Protein AF-A0A839NZG0-F1 (afdb_monomer)

Nearest PDB structures (foldseek):
  2yfd-assembly1_D  TM=4.362E-01  e=5.986E+00  Deinococcus radiodurans R1 = ATCC 13939 = DSM 20539
  6c48-assembly1_A  TM=3.767E-01  e=4.017E+00  Homo sapiens

Mean predicted aligned error: 13.05 Å

Secondary structure (DSSP, 8-state):
-HHHHHHHHHHHHHHHHHHHHHHHHHHHHHTTPPP-HHHHHHHHHHHHHHHHTTPPPPHHHHHHHHHHHHHHHHHHHHHHHHS--S--S-THHHHHHHHTTSS--

Foldseek 3Di:
DVVVVVVVVVLVVLLVLLLVLLVVQVVCVVVVHDGDPVSVVSNVVSVVVCVVVVHDHDVSSVVSVVVVVVVVVVVVVVVVVVVPDDDDDDPVVVVVVVPVPPDDD

pLDDT: mean 77.91, std 16.22, range [42.59, 96.19]

Radius of gyration: 19.81 Å; Cα contacts (8 Å, |Δi|>4): 48; chains: 1; bounding box: 31×45×56 Å

Structure (mmCIF, N/CA/C/O backbone):
data_AF-A0A839NZG0-F1
#
_entry.id   AF-A0A839NZG0-F1
#
loop_
_atom_site.group_PDB
_atom_site.id
_atom_site.type_symbol
_atom_site.label_atom_id
_atom_site.label_alt_id
_atom_site.label_comp_id
_atom_site.label_asym_id
_atom_site.label_entity_id
_atom_site.label_seq_id
_atom_site.pdbx_PDB_ins_code
_atom_site.Cartn_x
_atom_site.Cartn_y
_atom_site.Cartn_z
_atom_site.occupancy
_atom_site.B_iso_or_equiv
_atom_site.auth_seq_id
_atom_site.auth_comp_id
_atom_site.auth_asym_id
_atom_site.auth_atom_id
_atom_site.pdbx_PDB_model_num
ATOM 1 N N . MET A 1 1 ? 16.351 -2.565 -28.175 1.00 54.31 1 MET A N 1
ATOM 2 C CA . MET A 1 1 ? 16.678 -1.910 -26.888 1.00 54.31 1 MET A CA 1
ATOM 3 C C . MET A 1 1 ? 15.501 -1.104 -26.312 1.00 54.31 1 MET A C 1
ATOM 5 O O . MET A 1 1 ? 15.502 -0.902 -25.111 1.00 54.31 1 MET A O 1
ATOM 9 N N . GLU A 1 2 ? 14.463 -0.737 -27.083 1.00 60.66 2 GLU A N 1
ATOM 10 C CA . GLU A 1 2 ? 13.269 0.003 -26.592 1.00 60.66 2 GLU A CA 1
ATOM 11 C C . GLU A 1 2 ? 12.439 -0.684 -25.492 1.00 60.66 2 GLU A C 1
ATOM 13 O O . GLU A 1 2 ? 11.868 -0.005 -24.643 1.00 60.66 2 GLU A O 1
ATOM 18 N N . GLY A 1 3 ? 12.374 -2.020 -25.469 1.00 69.06 3 GLY A N 1
ATOM 19 C CA . GLY A 1 3 ? 11.524 -2.741 -24.510 1.00 69.06 3 GLY A CA 1
ATOM 20 C C . GLY A 1 3 ? 11.948 -2.583 -23.045 1.00 69.06 3 GLY A C 1
ATOM 21 O O . GLY A 1 3 ? 11.091 -2.505 -22.170 1.00 69.06 3 GLY A O 1
ATOM 22 N N . ALA A 1 4 ? 13.255 -2.486 -22.779 1.00 72.25 4 ALA A N 1
ATOM 23 C CA . ALA A 1 4 ? 13.776 -2.337 -21.420 1.00 72.25 4 ALA A CA 1
ATOM 24 C C . ALA A 1 4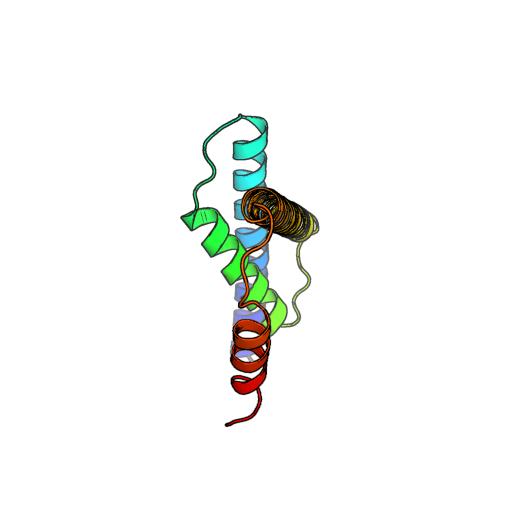 ? 13.491 -0.936 -20.852 1.00 72.25 4 ALA A C 1
ATOM 26 O O . ALA A 1 4 ? 13.083 -0.810 -19.700 1.00 72.25 4 ALA A O 1
ATOM 27 N N . SER A 1 5 ? 13.630 0.107 -21.675 1.00 77.06 5 SER A N 1
ATOM 28 C CA . SER A 1 5 ? 13.345 1.497 -21.297 1.00 77.06 5 SER A CA 1
ATOM 29 C C . SER A 1 5 ? 11.867 1.691 -20.952 1.00 77.06 5 SER A C 1
ATOM 31 O O . SER A 1 5 ? 11.542 2.203 -19.886 1.00 77.06 5 SER A O 1
ATOM 33 N N . ALA A 1 6 ? 10.971 1.183 -21.805 1.00 83.50 6 ALA A N 1
ATOM 34 C CA . ALA A 1 6 ? 9.529 1.254 -21.577 1.00 83.50 6 ALA A CA 1
ATOM 35 C C . ALA A 1 6 ? 9.085 0.459 -20.334 1.00 83.50 6 ALA A C 1
ATOM 37 O O . ALA A 1 6 ? 8.085 0.789 -19.699 1.00 83.50 6 ALA A O 1
ATOM 38 N N . GLN A 1 7 ? 9.805 -0.608 -19.975 1.00 86.12 7 GLN A N 1
ATOM 39 C CA . GLN A 1 7 ? 9.540 -1.369 -18.756 1.00 86.12 7 GLN A CA 1
ATOM 40 C C . GLN A 1 7 ? 9.968 -0.601 -17.498 1.00 86.12 7 GLN A C 1
ATOM 42 O O . GLN A 1 7 ? 9.204 -0.549 -16.536 1.00 86.12 7 GLN A O 1
ATOM 47 N N . LEU A 1 8 ? 11.144 0.032 -17.516 1.00 86.50 8 LEU A N 1
ATOM 48 C CA . LEU A 1 8 ? 11.616 0.897 -16.430 1.00 86.50 8 LEU A CA 1
ATOM 49 C C . LEU A 1 8 ? 10.662 2.073 -16.175 1.00 86.50 8 LEU A C 1
ATOM 51 O O . LEU A 1 8 ? 10.347 2.360 -15.022 1.00 86.50 8 LEU A O 1
ATOM 55 N N . GLU A 1 9 ? 10.139 2.700 -17.230 1.00 90.75 9 GLU A N 1
ATOM 56 C CA . GLU A 1 9 ? 9.137 3.769 -17.110 1.00 90.75 9 GLU A CA 1
ATOM 57 C C . GLU A 1 9 ? 7.843 3.281 -16.451 1.00 90.75 9 GLU A C 1
ATOM 59 O O . GLU A 1 9 ? 7.319 3.935 -15.550 1.00 90.75 9 GLU A O 1
ATOM 64 N N . LYS A 1 10 ? 7.351 2.096 -16.837 1.00 90.31 10 LYS A N 1
ATOM 65 C CA . LYS A 1 10 ? 6.158 1.488 -16.224 1.00 90.31 10 LYS A CA 1
ATOM 66 C C . LYS A 1 10 ? 6.360 1.176 -14.743 1.00 90.31 10 LYS A C 1
ATOM 68 O O . LYS A 1 10 ? 5.448 1.402 -13.955 1.00 90.31 10 LYS A O 1
ATOM 73 N N . ILE A 1 11 ? 7.537 0.677 -14.361 1.00 92.31 11 ILE A N 1
ATOM 74 C CA . ILE A 1 11 ? 7.884 0.415 -12.956 1.00 92.31 11 ILE A CA 1
ATOM 75 C C . ILE A 1 11 ? 7.956 1.732 -12.170 1.00 92.31 11 ILE A C 1
ATOM 77 O O . ILE A 1 11 ? 7.434 1.816 -11.058 1.00 92.31 11 ILE A O 1
ATOM 81 N N . GLY A 1 12 ? 8.544 2.779 -12.757 1.00 91.62 12 GLY A N 1
ATOM 82 C CA . GLY A 1 12 ? 8.573 4.117 -12.164 1.00 91.62 12 GLY A CA 1
ATOM 83 C C . GLY A 1 12 ? 7.171 4.686 -11.932 1.00 91.62 12 GLY A C 1
ATOM 84 O O . GLY A 1 12 ? 6.877 5.191 -10.848 1.00 91.62 12 GLY A O 1
ATOM 85 N N . GLU A 1 13 ? 6.274 4.538 -12.907 1.00 93.81 13 GLU A N 1
ATOM 86 C CA . GLU A 1 13 ? 4.882 4.974 -12.771 1.00 93.81 13 GLU A CA 1
ATOM 87 C C . GLU A 1 13 ? 4.119 4.135 -11.738 1.00 93.81 13 GLU A C 1
ATOM 89 O O . GLU A 1 13 ? 3.363 4.678 -10.937 1.00 93.81 13 GLU A O 1
ATOM 94 N N . LEU A 1 14 ? 4.362 2.823 -11.674 1.00 94.69 14 LEU A N 1
ATOM 95 C CA . LEU A 1 14 ? 3.774 1.961 -10.651 1.00 94.69 14 LEU A CA 1
ATOM 96 C C . LEU A 1 14 ? 4.201 2.386 -9.238 1.00 94.69 14 LEU A C 1
ATOM 98 O O . LEU A 1 14 ? 3.362 2.452 -8.341 1.00 94.69 14 LEU A O 1
ATOM 102 N N . SER A 1 15 ? 5.477 2.734 -9.051 1.00 93.44 15 SER A N 1
ATOM 103 C CA . SER A 1 15 ? 6.001 3.267 -7.785 1.00 93.44 15 SER A CA 1
ATOM 104 C C . SER A 1 15 ? 5.312 4.581 -7.395 1.00 93.44 15 SER A C 1
ATOM 106 O O . SER A 1 15 ? 4.879 4.765 -6.250 1.00 93.44 15 SER A O 1
ATOM 108 N N . ARG A 1 16 ? 5.099 5.472 -8.370 1.00 93.94 16 ARG A N 1
ATOM 109 C CA . ARG A 1 16 ? 4.352 6.718 -8.175 1.00 93.94 16 ARG A CA 1
ATOM 110 C C . ARG A 1 16 ? 2.887 6.469 -7.803 1.00 93.94 16 ARG A C 1
ATOM 112 O O . ARG A 1 16 ? 2.387 7.091 -6.865 1.00 93.94 16 ARG A O 1
ATOM 119 N N . LEU A 1 17 ? 2.204 5.558 -8.495 1.00 95.62 17 LEU A N 1
ATOM 120 C CA . LEU A 1 17 ? 0.809 5.201 -8.220 1.00 95.62 17 LEU A CA 1
ATOM 121 C C . LEU A 1 17 ? 0.649 4.544 -6.846 1.00 95.62 17 LEU A C 1
ATOM 123 O O . LEU A 1 17 ? -0.278 4.888 -6.112 1.00 95.62 17 LEU A O 1
ATOM 127 N N . ALA A 1 18 ? 1.566 3.652 -6.466 1.00 94.38 18 ALA A N 1
ATOM 128 C CA . ALA A 1 18 ? 1.591 3.044 -5.138 1.00 94.38 18 ALA A CA 1
ATOM 129 C C . ALA A 1 18 ? 1.760 4.109 -4.044 1.00 94.38 18 ALA A C 1
ATOM 131 O O . ALA A 1 18 ? 1.023 4.112 -3.058 1.00 94.38 18 ALA A O 1
ATOM 132 N N . THR A 1 19 ? 2.667 5.067 -4.249 1.00 95.31 19 THR A N 1
ATOM 133 C CA . THR A 1 19 ? 2.871 6.190 -3.322 1.00 95.31 19 THR A CA 1
ATOM 134 C C . THR A 1 19 ? 1.602 7.030 -3.179 1.00 95.31 19 THR A C 1
ATOM 136 O O . THR A 1 19 ? 1.153 7.282 -2.062 1.00 95.31 19 THR A O 1
ATOM 139 N N . LEU A 1 20 ? 0.956 7.386 -4.293 1.00 96.19 20 LEU A N 1
ATOM 140 C CA . LEU A 1 20 ? -0.299 8.140 -4.282 1.00 96.19 20 LEU A CA 1
ATOM 141 C C . LEU A 1 20 ? -1.421 7.384 -3.552 1.00 96.19 20 LEU A C 1
ATOM 143 O O . LEU A 1 20 ? -2.197 7.985 -2.809 1.00 96.19 20 LEU A O 1
ATOM 147 N N . ALA A 1 21 ? -1.513 6.066 -3.745 1.00 93.25 21 ALA A N 1
ATOM 148 C CA . ALA A 1 21 ? -2.482 5.232 -3.044 1.00 93.25 21 ALA A CA 1
ATOM 149 C C . ALA A 1 21 ? -2.215 5.205 -1.530 1.00 93.25 21 ALA A C 1
ATOM 151 O O . ALA A 1 21 ? -3.153 5.364 -0.745 1.00 93.25 21 ALA A O 1
ATOM 152 N N . ALA A 1 22 ? -0.950 5.079 -1.120 1.00 93.25 22 ALA A N 1
ATOM 153 C CA . ALA A 1 22 ? -0.546 5.141 0.283 1.00 93.25 22 ALA A CA 1
ATOM 154 C C . ALA A 1 22 ? -0.896 6.498 0.923 1.00 93.25 22 ALA A C 1
ATOM 156 O O . ALA A 1 22 ? -1.473 6.524 2.011 1.00 93.25 22 ALA A O 1
ATOM 157 N N . GLU A 1 23 ? -0.656 7.617 0.231 1.00 93.75 23 GLU A N 1
ATOM 158 C CA . GLU A 1 23 ? -1.066 8.950 0.697 1.00 93.75 23 GLU A CA 1
ATOM 159 C C . GLU A 1 23 ? -2.574 9.047 0.935 1.00 93.75 23 GLU A C 1
ATOM 161 O O . GLU A 1 23 ? -3.000 9.511 1.990 1.00 93.75 23 GLU A O 1
ATOM 166 N N . ARG A 1 24 ? -3.397 8.595 -0.021 1.00 91.50 24 ARG A N 1
ATOM 167 C CA . ARG A 1 24 ? -4.863 8.642 0.117 1.00 91.50 24 ARG A CA 1
ATOM 168 C C . ARG A 1 24 ? -5.351 7.768 1.272 1.00 91.50 24 ARG A C 1
ATOM 170 O O . ARG A 1 24 ? -6.297 8.134 1.967 1.00 91.50 24 ARG A O 1
ATOM 177 N N . ILE A 1 25 ? -4.705 6.624 1.497 1.00 90.25 25 ILE A N 1
ATOM 178 C CA . ILE A 1 25 ? -5.006 5.737 2.626 1.00 90.25 25 ILE A CA 1
ATOM 179 C C . ILE A 1 25 ? -4.651 6.402 3.963 1.00 90.25 25 ILE A C 1
ATOM 181 O O . ILE A 1 25 ? -5.417 6.284 4.920 1.00 90.25 25 ILE A O 1
ATOM 185 N N . LEU A 1 26 ? -3.520 7.104 4.049 1.00 89.12 26 LEU A N 1
ATOM 186 C CA . LEU A 1 26 ? -3.143 7.853 5.251 1.00 89.12 26 LEU A CA 1
ATOM 187 C C . LEU A 1 26 ? -4.072 9.040 5.492 1.00 89.12 26 LEU A C 1
ATOM 189 O O . LEU A 1 26 ? -4.536 9.236 6.610 1.00 89.12 26 LEU A O 1
ATOM 193 N N . GLU A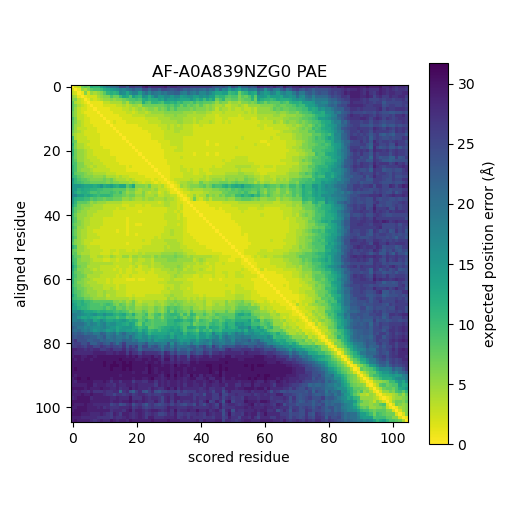 1 27 ? -4.409 9.788 4.446 1.00 90.31 27 GLU A N 1
ATOM 194 C CA . GLU A 1 27 ? -5.356 10.898 4.520 1.00 90.31 27 GLU A CA 1
ATOM 195 C C . GLU A 1 27 ? -6.731 10.434 5.023 1.00 90.31 27 GLU A C 1
ATOM 197 O O . GLU A 1 27 ? -7.343 11.090 5.869 1.00 90.31 27 GLU A O 1
ATOM 202 N N . ALA A 1 28 ? -7.211 9.279 4.547 1.00 87.38 28 ALA A N 1
ATOM 203 C CA . ALA A 1 28 ? -8.449 8.681 5.033 1.00 87.38 28 ALA A CA 1
ATOM 204 C C . ALA A 1 28 ? -8.369 8.340 6.528 1.00 87.38 28 ALA A C 1
ATOM 206 O O . ALA A 1 28 ? -9.294 8.672 7.260 1.00 87.38 28 ALA A O 1
ATOM 207 N N . GLN A 1 29 ? -7.254 7.764 6.991 1.00 83.25 29 GLN A N 1
ATOM 208 C CA . GLN A 1 29 ? -7.041 7.464 8.413 1.00 83.25 29 GLN A CA 1
ATOM 209 C C . GLN A 1 29 ? -6.985 8.727 9.282 1.00 83.25 29 GLN A C 1
ATOM 211 O O . GLN A 1 29 ? -7.573 8.746 10.356 1.00 83.25 29 GLN A O 1
ATOM 216 N N . ILE A 1 30 ? -6.310 9.784 8.819 1.00 87.00 30 ILE A N 1
ATOM 217 C CA . ILE A 1 30 ? -6.204 11.061 9.546 1.00 87.00 30 ILE A CA 1
ATOM 218 C C . ILE A 1 30 ? -7.570 11.745 9.655 1.00 87.00 30 ILE A C 1
ATOM 220 O O . ILE A 1 30 ? -7.890 12.334 10.683 1.00 87.00 30 ILE A O 1
ATOM 224 N N . THR A 1 31 ? -8.381 11.662 8.600 1.00 89.81 31 THR A N 1
ATOM 225 C CA . THR A 1 31 ? -9.699 12.316 8.533 1.00 89.81 31 THR A CA 1
ATOM 226 C C . THR A 1 31 ? -10.822 11.435 9.106 1.00 89.81 31 THR A C 1
ATOM 228 O O . THR A 1 31 ? -11.992 11.745 8.904 1.00 89.81 31 THR A O 1
ATOM 231 N N . ASP A 1 32 ? -10.485 10.315 9.758 1.00 82.19 32 ASP A N 1
ATOM 232 C CA . ASP A 1 32 ? -11.430 9.301 10.261 1.00 82.19 32 ASP A CA 1
ATOM 233 C C . ASP A 1 32 ? -12.466 8.852 9.209 1.00 82.19 32 ASP A C 1
ATOM 235 O O . ASP A 1 32 ? -13.633 8.569 9.484 1.00 82.19 32 ASP A O 1
ATOM 239 N N . ARG A 1 33 ? -12.045 8.825 7.939 1.00 79.75 33 ARG A N 1
ATOM 240 C CA . ARG A 1 33 ? -12.876 8.361 6.829 1.00 79.75 33 ARG A CA 1
ATOM 241 C C . ARG A 1 33 ? -12.748 6.848 6.678 1.00 79.75 33 ARG A C 1
ATOM 243 O O . ARG A 1 33 ? -11.654 6.300 6.838 1.00 79.75 33 ARG A O 1
ATOM 250 N N . PRO A 1 34 ? -13.836 6.161 6.282 1.00 76.06 34 PRO A N 1
ATOM 251 C CA . PRO A 1 34 ? -13.780 4.735 6.013 1.00 76.06 34 PRO A CA 1
ATOM 252 C C . PRO A 1 34 ? -12.759 4.449 4.907 1.00 76.06 34 PRO A C 1
ATOM 254 O O . PRO A 1 34 ? -12.806 5.019 3.815 1.00 76.06 34 PRO A O 1
ATOM 257 N N . LEU A 1 35 ? -11.821 3.553 5.206 1.00 79.19 35 LEU A N 1
ATOM 258 C CA . LEU A 1 35 ? -10.759 3.166 4.287 1.00 79.19 35 LEU A CA 1
ATOM 259 C C . LEU A 1 35 ? -11.356 2.337 3.140 1.00 79.19 35 LEU A C 1
ATOM 261 O O . LEU A 1 35 ? -11.984 1.300 3.364 1.00 79.19 35 LEU A O 1
ATOM 265 N N . SER A 1 36 ? -11.146 2.780 1.897 1.00 84.38 36 SER A N 1
ATOM 266 C CA . SER A 1 36 ? -11.578 2.023 0.718 1.00 84.38 36 SER A CA 1
ATOM 267 C C . SER A 1 36 ? -10.806 0.707 0.608 1.00 84.38 36 SER A C 1
ATOM 269 O O . SER A 1 36 ? -9.605 0.686 0.330 1.00 84.38 36 SER A O 1
ATOM 271 N N . ARG A 1 37 ? -11.510 -0.414 0.798 1.00 85.25 37 ARG A N 1
ATOM 272 C CA . ARG A 1 37 ? -10.935 -1.762 0.682 1.00 85.25 37 ARG A CA 1
ATOM 273 C C . ARG A 1 37 ? -10.303 -1.997 -0.690 1.00 85.25 37 ARG A C 1
ATOM 275 O O . ARG A 1 37 ? -9.280 -2.670 -0.773 1.00 85.25 37 ARG A O 1
ATOM 282 N N . ASP A 1 38 ? -10.891 -1.445 -1.745 1.00 88.75 38 ASP A N 1
ATOM 283 C CA . ASP A 1 38 ? -10.383 -1.611 -3.107 1.00 88.75 38 ASP A CA 1
ATOM 284 C C . ASP A 1 38 ? -9.088 -0.829 -3.322 1.00 88.75 38 ASP A C 1
ATOM 286 O O . ASP A 1 38 ? -8.157 -1.348 -3.933 1.00 88.75 38 ASP A O 1
ATOM 290 N N . LEU A 1 39 ? -8.975 0.364 -2.728 1.00 88.69 39 LEU A N 1
ATOM 291 C CA . LEU A 1 39 ? -7.737 1.143 -2.749 1.00 88.69 39 LEU A CA 1
ATOM 292 C C . LEU A 1 39 ? -6.610 0.429 -1.991 1.00 88.69 39 LEU A C 1
ATOM 294 O O . LEU A 1 39 ? -5.479 0.383 -2.469 1.00 88.69 39 LEU A O 1
ATOM 298 N N . PHE A 1 40 ? -6.918 -0.175 -0.841 1.00 88.56 40 PHE A N 1
ATOM 299 C CA . PHE A 1 40 ? -5.940 -0.968 -0.096 1.00 88.56 40 PHE A CA 1
ATOM 300 C C . PHE A 1 40 ? -5.483 -2.205 -0.876 1.00 88.56 40 PHE A C 1
ATOM 302 O O . PHE A 1 40 ? -4.287 -2.467 -0.966 1.00 88.56 40 PHE A O 1
ATOM 309 N N . LYS A 1 41 ? -6.413 -2.942 -1.497 1.00 91.00 41 LYS A N 1
ATOM 310 C CA . LYS A 1 41 ? -6.065 -4.072 -2.372 1.00 91.00 41 LYS A CA 1
ATOM 311 C C . LYS A 1 41 ? -5.182 -3.631 -3.538 1.00 91.00 41 LYS A C 1
ATOM 313 O O . LYS A 1 41 ? -4.198 -4.299 -3.828 1.00 91.00 41 LYS A O 1
ATOM 318 N N . ALA A 1 42 ? -5.510 -2.509 -4.178 1.00 92.25 42 ALA A N 1
ATOM 319 C CA . ALA A 1 42 ? -4.709 -1.961 -5.268 1.00 92.25 42 ALA A CA 1
ATOM 320 C C . ALA A 1 42 ? -3.284 -1.612 -4.810 1.00 92.25 42 ALA A C 1
ATOM 322 O O . ALA A 1 42 ? -2.333 -1.927 -5.521 1.00 92.25 42 ALA A O 1
ATOM 323 N N . LEU A 1 43 ? -3.128 -1.039 -3.610 1.00 93.19 43 LEU A N 1
ATOM 324 C CA . LEU A 1 43 ? -1.816 -0.775 -3.015 1.00 93.19 43 LEU A CA 1
ATOM 325 C C . LEU A 1 43 ? -1.014 -2.067 -2.803 1.00 93.19 43 LEU A C 1
ATOM 327 O O . LEU A 1 43 ? 0.151 -2.120 -3.183 1.00 93.19 43 LEU A O 1
ATOM 331 N N . VAL A 1 44 ? -1.632 -3.108 -2.236 1.00 93.31 44 VAL A N 1
ATOM 332 C CA . VAL A 1 44 ? -0.972 -4.408 -2.013 1.00 93.31 44 VAL A CA 1
ATOM 333 C C . VAL A 1 44 ? -0.535 -5.035 -3.339 1.00 93.31 44 VAL A C 1
ATOM 335 O O . VAL A 1 44 ? 0.608 -5.466 -3.462 1.00 93.31 44 VAL A O 1
ATOM 338 N N . CYS A 1 45 ? -1.402 -5.032 -4.355 1.00 93.25 45 CYS A N 1
ATOM 339 C CA . CYS A 1 45 ? -1.052 -5.537 -5.683 1.00 93.25 45 CYS A CA 1
ATOM 340 C C . CYS A 1 45 ? 0.096 -4.741 -6.319 1.00 93.25 45 CYS A C 1
ATOM 342 O O . CYS A 1 45 ? 0.986 -5.330 -6.926 1.00 93.25 45 CYS A O 1
ATOM 344 N N . ALA A 1 46 ? 0.095 -3.412 -6.181 1.00 92.88 46 ALA A N 1
ATOM 345 C CA . ALA A 1 46 ? 1.167 -2.570 -6.700 1.00 92.88 46 ALA A CA 1
ATOM 346 C C . ALA A 1 46 ? 2.500 -2.840 -5.987 1.00 92.88 46 ALA A C 1
ATOM 348 O O . ALA A 1 46 ? 3.531 -2.924 -6.647 1.00 92.88 46 ALA A O 1
ATOM 349 N N . ALA A 1 47 ? 2.483 -3.028 -4.665 1.00 93.31 47 ALA A N 1
ATOM 350 C CA . ALA A 1 47 ? 3.671 -3.377 -3.893 1.00 93.31 47 ALA A CA 1
ATOM 351 C C . ALA A 1 47 ? 4.245 -4.742 -4.299 1.00 93.31 47 ALA A C 1
ATOM 353 O O . ALA A 1 47 ? 5.448 -4.836 -4.538 1.00 93.31 47 ALA A O 1
ATOM 354 N N . GLN A 1 48 ? 3.390 -5.756 -4.479 1.00 92.94 48 GLN A N 1
ATOM 355 C CA . GLN A 1 48 ? 3.817 -7.068 -4.976 1.00 92.94 48 GLN A CA 1
ATOM 356 C C . GLN A 1 48 ? 4.475 -6.958 -6.356 1.00 92.94 48 GLN A C 1
ATOM 358 O O . GLN A 1 48 ? 5.563 -7.476 -6.568 1.00 92.94 48 GLN A O 1
ATOM 363 N N . LEU A 1 49 ? 3.860 -6.218 -7.284 1.00 93.06 49 LEU A N 1
ATOM 364 C CA . LEU A 1 49 ? 4.419 -6.016 -8.622 1.00 93.06 49 LEU A CA 1
ATOM 365 C C . LEU A 1 49 ? 5.759 -5.259 -8.599 1.00 93.06 49 LEU A C 1
ATOM 367 O O . LEU A 1 49 ? 6.628 -5.527 -9.425 1.00 93.06 49 LEU A O 1
ATOM 371 N N . LEU A 1 50 ? 5.948 -4.315 -7.671 1.00 92.94 50 LEU A N 1
ATOM 372 C CA . LEU A 1 50 ? 7.241 -3.651 -7.479 1.00 92.94 50 LEU A CA 1
ATOM 373 C C . LEU A 1 50 ? 8.299 -4.635 -6.964 1.00 92.94 50 LEU A C 1
ATOM 375 O O . LEU A 1 50 ? 9.415 -4.642 -7.480 1.00 92.94 50 LEU A O 1
ATOM 379 N N . GLU A 1 51 ? 7.940 -5.493 -6.009 1.00 92.25 51 GLU A N 1
ATOM 380 C CA . GLU A 1 51 ? 8.826 -6.526 -5.460 1.00 92.25 51 GLU A CA 1
ATOM 381 C C . GLU A 1 51 ? 9.231 -7.557 -6.522 1.00 92.25 51 GLU A C 1
ATOM 383 O O . GLU A 1 51 ? 10.420 -7.834 -6.684 1.00 92.25 51 GLU A O 1
ATOM 388 N N . ASP A 1 52 ? 8.277 -8.032 -7.329 1.00 93.81 52 ASP A N 1
ATOM 389 C CA . ASP A 1 52 ? 8.518 -8.962 -8.442 1.00 93.81 52 ASP A CA 1
ATOM 390 C C . ASP A 1 52 ? 9.532 -8.395 -9.458 1.00 93.81 52 ASP A C 1
ATOM 392 O O . ASP A 1 52 ? 10.272 -9.131 -10.117 1.00 93.81 52 ASP A O 1
ATOM 396 N N . HIS A 1 53 ? 9.596 -7.065 -9.572 1.00 91.75 53 HIS A N 1
ATOM 397 C CA . HIS A 1 53 ? 10.539 -6.342 -10.421 1.00 91.75 53 HIS A CA 1
ATOM 398 C C . HIS A 1 53 ? 11.805 -5.852 -9.693 1.00 91.75 53 HIS A C 1
ATOM 400 O O . HIS A 1 53 ? 12.602 -5.134 -10.298 1.00 91.75 53 HIS A O 1
ATOM 406 N N . ASN A 1 54 ? 12.036 -6.259 -8.438 1.00 90.31 54 ASN A N 1
ATOM 407 C CA . ASN A 1 54 ? 13.132 -5.795 -7.571 1.00 90.31 54 ASN A CA 1
ATOM 408 C C . ASN A 1 54 ? 13.192 -4.260 -7.423 1.00 90.31 54 ASN A C 1
ATOM 410 O O . ASN A 1 54 ? 14.263 -3.679 -7.229 1.00 90.31 54 ASN A O 1
ATOM 414 N N . ALA A 1 55 ? 12.048 -3.590 -7.550 1.00 91.38 55 ALA A N 1
ATOM 415 C CA . ALA A 1 55 ? 11.936 -2.155 -7.369 1.00 91.38 55 ALA A CA 1
ATOM 416 C C . ALA A 1 55 ? 11.715 -1.835 -5.883 1.00 91.38 55 ALA A C 1
ATOM 418 O O . ALA A 1 55 ? 10.845 -2.441 -5.252 1.00 91.38 55 ALA A O 1
ATOM 419 N N . PRO A 1 56 ? 12.463 -0.876 -5.310 1.00 89.31 56 PRO A N 1
ATOM 420 C CA . PRO A 1 56 ? 12.289 -0.506 -3.915 1.00 89.31 56 PRO A CA 1
ATOM 421 C C . PRO A 1 56 ? 10.918 0.136 -3.704 1.00 89.31 56 PRO A C 1
ATOM 423 O O . PRO A 1 56 ? 10.434 0.912 -4.537 1.00 89.31 56 PRO A O 1
ATOM 426 N N . TRP A 1 57 ? 10.302 -0.159 -2.564 1.00 90.88 57 TRP A N 1
ATOM 427 C CA . TRP A 1 57 ? 9.090 0.526 -2.150 1.00 90.88 57 TRP A CA 1
ATOM 428 C C . TRP A 1 57 ? 9.421 1.940 -1.678 1.00 90.88 57 TRP A C 1
ATOM 430 O O . TRP A 1 57 ? 10.484 2.216 -1.121 1.00 90.88 57 TRP A O 1
ATOM 440 N N . ALA A 1 58 ? 8.498 2.870 -1.912 1.00 91.19 58 ALA A N 1
ATOM 441 C CA . ALA A 1 58 ? 8.597 4.175 -1.281 1.00 91.19 58 ALA A CA 1
ATOM 442 C C . ALA A 1 58 ? 8.379 4.015 0.238 1.00 91.19 58 ALA A C 1
ATOM 444 O O . ALA A 1 58 ? 7.509 3.232 0.634 1.00 91.19 58 ALA A O 1
ATOM 445 N N . PRO A 1 59 ? 9.056 4.804 1.096 1.00 91.31 59 PRO A N 1
ATOM 446 C CA . PRO A 1 59 ? 8.911 4.697 2.553 1.00 91.31 59 PRO A CA 1
ATOM 447 C C . PRO A 1 59 ? 7.456 4.784 3.036 1.00 91.31 59 PRO A C 1
ATOM 449 O O . PRO A 1 59 ? 7.058 4.147 4.008 1.00 91.31 59 PRO A O 1
ATOM 452 N N . LEU A 1 60 ? 6.628 5.550 2.320 1.00 90.25 60 LEU A N 1
ATOM 453 C CA . LEU A 1 60 ? 5.211 5.698 2.630 1.00 90.25 60 LEU A CA 1
ATOM 454 C C . LEU A 1 60 ? 4.408 4.415 2.371 1.00 90.25 60 LEU A C 1
ATOM 456 O O . LEU A 1 60 ? 3.499 4.084 3.130 1.00 90.25 60 LEU A O 1
ATOM 460 N N . VAL A 1 61 ? 4.749 3.692 1.303 1.00 91.44 61 VAL A N 1
ATOM 461 C CA . VAL A 1 61 ? 4.131 2.406 0.957 1.00 91.44 61 VAL A CA 1
ATOM 462 C C . VAL A 1 61 ? 4.485 1.370 2.020 1.00 91.44 61 VAL A C 1
ATOM 464 O O . VAL A 1 61 ? 3.588 0.699 2.531 1.00 91.44 61 VAL A O 1
ATOM 467 N N . GLU A 1 62 ? 5.758 1.310 2.423 1.00 92.44 62 GLU A N 1
ATOM 468 C CA . GLU A 1 62 ? 6.229 0.448 3.516 1.00 92.44 62 GLU A CA 1
ATOM 469 C C . GLU A 1 62 ? 5.459 0.707 4.812 1.00 92.44 62 GLU A C 1
ATOM 471 O O . GLU A 1 62 ? 4.922 -0.223 5.416 1.00 92.44 62 GLU A O 1
ATOM 476 N N . GLN A 1 63 ? 5.346 1.976 5.211 1.00 90.88 63 GLN A N 1
ATOM 477 C CA . GLN A 1 63 ? 4.654 2.363 6.436 1.00 90.88 63 GLN A CA 1
ATOM 478 C C . GLN A 1 63 ? 3.180 1.940 6.418 1.00 90.88 63 GLN A C 1
ATOM 480 O O . GLN A 1 63 ? 2.689 1.360 7.388 1.00 90.88 63 GLN A O 1
ATOM 485 N N . VAL A 1 64 ? 2.460 2.199 5.322 1.00 90.19 64 VAL A N 1
ATOM 486 C CA . VAL A 1 64 ? 1.035 1.850 5.220 1.00 90.19 64 VAL A CA 1
ATOM 487 C C . VAL A 1 64 ? 0.820 0.339 5.270 1.00 90.19 64 VAL A C 1
ATOM 489 O O . VAL A 1 64 ? -0.095 -0.123 5.956 1.00 90.19 64 VAL A O 1
ATOM 492 N N . LEU A 1 65 ? 1.660 -0.439 4.583 1.00 89.38 65 LEU A N 1
ATOM 493 C CA . LEU A 1 65 ? 1.582 -1.901 4.599 1.00 89.38 65 LEU A CA 1
ATOM 494 C C . LEU A 1 65 ? 1.940 -2.475 5.974 1.00 89.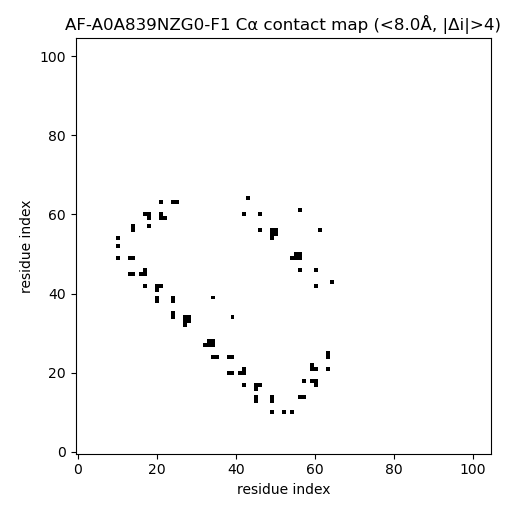38 65 LEU A C 1
ATOM 496 O O . LEU A 1 65 ? 1.255 -3.380 6.456 1.00 89.38 65 LEU A O 1
ATOM 500 N N . TYR A 1 66 ? 2.958 -1.921 6.637 1.00 88.81 66 TYR A N 1
ATOM 501 C CA . TYR A 1 66 ? 3.352 -2.321 7.985 1.00 88.81 66 TYR A CA 1
ATOM 502 C C . TYR A 1 66 ? 2.227 -2.091 9.003 1.00 88.81 66 TYR A C 1
ATOM 504 O O . TYR A 1 66 ? 1.852 -3.010 9.738 1.00 88.81 66 TYR A O 1
ATOM 512 N N . GLU A 1 67 ? 1.634 -0.894 9.005 1.00 85.38 67 GLU A N 1
ATOM 513 C CA . GLU A 1 67 ? 0.522 -0.547 9.896 1.00 85.38 67 GLU A CA 1
ATOM 514 C C . GLU A 1 67 ? -0.728 -1.382 9.604 1.00 85.38 67 GLU A C 1
ATOM 516 O O . GLU A 1 67 ? -1.427 -1.816 10.522 1.00 85.38 67 GLU A O 1
ATOM 521 N N . ALA A 1 68 ? -1.007 -1.673 8.332 1.00 82.31 68 ALA A N 1
ATOM 522 C CA . ALA A 1 68 ? -2.094 -2.574 7.978 1.00 82.31 68 ALA A CA 1
ATOM 523 C C . ALA A 1 68 ? -1.848 -3.993 8.511 1.00 82.31 68 ALA A C 1
ATOM 525 O O . ALA A 1 68 ? -2.726 -4.562 9.160 1.00 82.31 68 ALA A O 1
ATOM 526 N N . GLY A 1 69 ? -0.643 -4.539 8.322 1.00 78.62 69 GLY A N 1
ATOM 527 C CA . GLY A 1 69 ? -0.260 -5.848 8.854 1.00 78.62 69 GLY A CA 1
ATOM 528 C C . GLY A 1 69 ? -0.346 -5.925 10.381 1.00 78.62 69 GLY A C 1
ATOM 529 O O . GLY A 1 69 ? -0.760 -6.947 10.926 1.00 78.62 69 GLY A O 1
ATOM 530 N N . LYS A 1 70 ? -0.012 -4.837 11.085 1.00 78.75 70 LYS A N 1
ATOM 531 C CA . LYS A 1 70 ? -0.170 -4.738 12.541 1.00 78.75 70 LYS A CA 1
ATOM 532 C C . LYS A 1 70 ? -1.640 -4.829 12.964 1.00 78.75 70 LYS A C 1
ATOM 534 O O . LYS A 1 70 ? -1.958 -5.646 13.822 1.00 78.75 70 LYS A O 1
ATOM 539 N N . ARG A 1 71 ? -2.537 -4.086 12.308 1.00 75.75 71 ARG A N 1
ATOM 540 C CA . ARG A 1 71 ? -3.983 -4.119 12.600 1.00 75.75 71 ARG A CA 1
ATOM 541 C C . ARG A 1 71 ? -4.615 -5.486 12.352 1.00 75.75 71 ARG A C 1
ATOM 543 O O . ARG A 1 71 ? 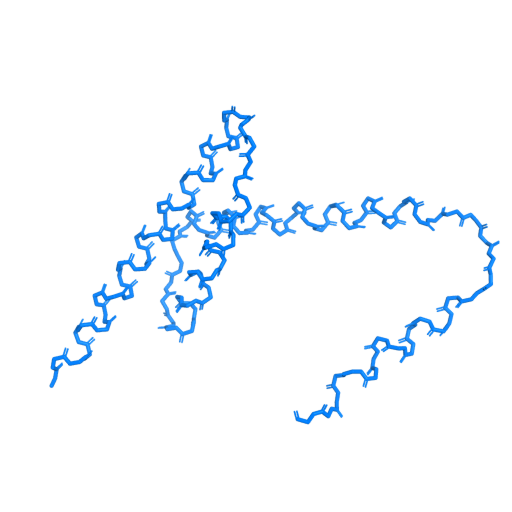-5.468 -5.901 13.128 1.00 75.75 71 ARG A O 1
ATOM 550 N N . PHE A 1 72 ? -4.199 -6.195 11.300 1.00 68.94 72 PHE A N 1
ATOM 551 C CA . PHE A 1 72 ? -4.672 -7.562 11.058 1.00 68.94 72 PHE A CA 1
ATOM 552 C C . PHE A 1 72 ? -4.238 -8.514 12.176 1.00 68.94 72 PHE A C 1
ATOM 554 O O . PHE A 1 72 ? -5.078 -9.225 12.716 1.00 68.94 72 PHE A O 1
ATOM 561 N N . ARG A 1 73 ? -2.968 -8.453 12.603 1.00 67.69 73 ARG A N 1
ATOM 562 C CA . ARG A 1 73 ? -2.468 -9.258 13.732 1.00 67.69 73 ARG A CA 1
ATOM 563 C C . ARG A 1 73 ? -3.202 -8.962 15.041 1.00 67.69 73 ARG A C 1
ATOM 565 O O . ARG A 1 73 ? -3.517 -9.885 15.783 1.00 67.69 73 ARG A O 1
ATOM 572 N N . GLU A 1 74 ? -3.482 -7.693 15.324 1.00 69.44 74 GLU A N 1
ATOM 573 C CA . GLU A 1 74 ? -4.242 -7.283 16.512 1.00 69.44 74 GLU A CA 1
ATOM 574 C C . GLU A 1 74 ? -5.702 -7.759 16.451 1.00 69.44 74 GLU A C 1
ATOM 576 O O . GLU A 1 74 ? -6.237 -8.231 17.453 1.00 69.44 74 GLU A O 1
ATOM 581 N N . ALA A 1 75 ?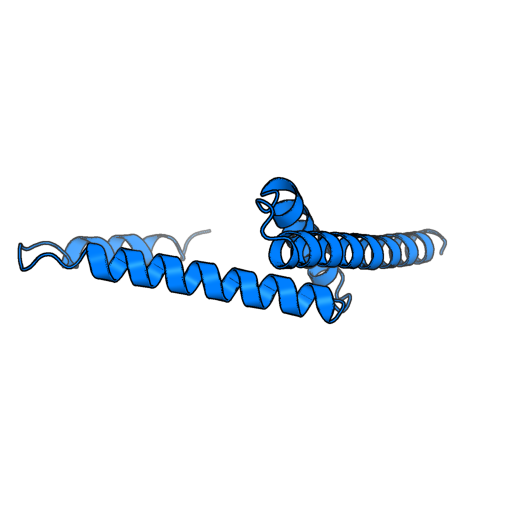 -6.336 -7.698 15.276 1.00 64.25 75 ALA A N 1
ATOM 582 C CA . ALA A 1 75 ? -7.691 -8.206 15.069 1.00 64.25 75 ALA A CA 1
ATOM 583 C C . ALA A 1 75 ? -7.775 -9.737 15.204 1.00 64.25 75 ALA A C 1
ATOM 585 O O . ALA A 1 75 ? -8.740 -10.245 15.776 1.00 64.25 75 ALA A O 1
ATOM 586 N N . ASP A 1 76 ? -6.771 -10.468 14.718 1.00 61.72 76 ASP A N 1
ATOM 587 C CA . ASP A 1 76 ? -6.689 -11.923 14.869 1.00 61.72 76 ASP A CA 1
ATOM 588 C C . ASP A 1 76 ? -6.443 -12.319 16.335 1.00 61.72 76 ASP A C 1
ATOM 590 O O . ASP A 1 76 ? -7.131 -13.195 16.856 1.00 61.72 76 ASP A O 1
ATOM 594 N N . ALA A 1 77 ? -5.565 -11.606 17.050 1.00 65.12 77 ALA A N 1
ATOM 595 C CA . ALA A 1 77 ? -5.342 -11.821 18.482 1.00 65.12 77 ALA A CA 1
ATOM 596 C C . ALA A 1 77 ? -6.594 -11.520 19.330 1.00 65.12 77 ALA A C 1
ATOM 598 O O . ALA A 1 77 ? -6.893 -12.246 20.279 1.00 65.12 77 ALA A O 1
ATOM 599 N N . ALA A 1 78 ? -7.355 -10.476 18.982 1.00 62.44 78 ALA A N 1
ATOM 600 C CA . ALA A 1 78 ? -8.620 -10.160 19.644 1.00 62.44 78 ALA A CA 1
ATOM 601 C C . ALA A 1 78 ? -9.680 -11.249 19.409 1.00 62.44 78 ALA A C 1
ATOM 603 O O . ALA A 1 78 ? -10.418 -11.592 20.330 1.00 62.44 78 ALA A O 1
ATOM 604 N N . ARG A 1 79 ? -9.728 -11.830 18.203 1.00 58.69 79 ARG A N 1
ATOM 605 C CA . ARG A 1 79 ? -10.604 -12.968 17.885 1.00 58.69 79 ARG A CA 1
ATOM 606 C C . ARG A 1 79 ? -10.223 -14.225 18.661 1.00 58.69 79 ARG A C 1
ATOM 608 O O . ARG A 1 79 ? -11.104 -14.888 19.199 1.00 58.69 79 ARG A O 1
ATOM 615 N N . GLU A 1 80 ? -8.932 -14.516 18.788 1.00 57.75 80 GLU A N 1
ATOM 616 C CA . GLU A 1 80 ? -8.450 -15.669 19.557 1.00 57.75 80 GLU A CA 1
ATOM 617 C C . GLU A 1 80 ? -8.692 -15.513 21.071 1.00 57.75 80 GLU A C 1
ATOM 619 O O . GLU A 1 80 ? -8.956 -16.493 21.767 1.00 57.75 80 GLU A O 1
ATOM 624 N N . ALA A 1 81 ? -8.695 -14.280 21.589 1.00 58.25 81 ALA A N 1
ATOM 625 C CA . ALA A 1 81 ? -9.088 -13.998 22.969 1.00 58.25 81 ALA A CA 1
ATOM 626 C C . ALA A 1 81 ? -10.592 -14.218 23.227 1.00 58.25 81 ALA A C 1
ATOM 628 O O . ALA A 1 81 ? -10.961 -14.584 24.340 1.00 58.25 81 ALA A O 1
ATOM 629 N N . THR A 1 82 ? -11.450 -14.029 22.217 1.00 56.44 82 THR A N 1
ATOM 630 C CA . THR A 1 82 ? -12.897 -14.295 22.323 1.00 56.44 82 THR A CA 1
ATOM 631 C C . THR A 1 82 ? -13.281 -15.758 22.095 1.00 56.44 82 THR A C 1
ATOM 633 O O . THR A 1 82 ? -14.365 -16.153 22.505 1.00 56.44 82 THR A O 1
ATOM 636 N N . ASP A 1 83 ? -12.406 -16.560 21.476 1.00 52.62 83 ASP A N 1
ATOM 637 C CA . ASP A 1 83 ? -12.641 -17.991 21.201 1.00 52.62 83 ASP A CA 1
ATOM 638 C C . ASP A 1 83 ? -12.179 -18.906 22.356 1.00 52.62 83 ASP A C 1
ATOM 640 O O . ASP A 1 83 ? -12.394 -20.117 22.340 1.00 52.62 83 ASP A O 1
ATOM 644 N N . ARG A 1 84 ? -11.552 -18.338 23.399 1.00 48.31 84 ARG A N 1
ATOM 645 C CA . ARG A 1 84 ? -11.188 -19.054 24.630 1.00 48.31 84 ARG A CA 1
ATOM 646 C C . ARG A 1 84 ? -12.315 -18.958 25.668 1.00 48.31 84 ARG A C 1
ATOM 648 O O . ARG A 1 84 ? -12.151 -18.359 26.726 1.00 48.31 84 ARG A O 1
ATOM 655 N N . GLU A 1 85 ? -13.442 -19.592 25.359 1.00 47.34 85 GLU A N 1
ATOM 656 C CA . GLU A 1 85 ? -14.371 -20.127 26.367 1.00 47.34 85 GLU A CA 1
ATOM 657 C C . GLU A 1 85 ? -13.746 -21.403 26.988 1.00 47.34 85 GLU A C 1
ATOM 659 O O . GLU A 1 85 ? -12.965 -22.092 26.319 1.00 47.34 85 GLU A O 1
ATOM 664 N N . PRO A 1 86 ? -13.990 -21.725 28.273 1.00 48.41 86 PRO A N 1
ATOM 665 C CA . PRO A 1 86 ? -13.275 -22.794 28.957 1.00 48.41 86 PRO A CA 1
ATOM 666 C C . PRO A 1 86 ? -13.737 -24.178 28.476 1.00 48.41 86 PRO A C 1
ATOM 668 O O . PRO A 1 86 ? -14.916 -24.502 28.516 1.00 48.41 86 PRO A O 1
ATOM 671 N N . GLU A 1 87 ? -12.753 -24.993 28.095 1.00 43.53 87 GLU A N 1
ATOM 672 C CA . GLU A 1 87 ? -12.712 -26.452 28.253 1.00 43.53 87 GLU A CA 1
ATOM 673 C C . GLU A 1 87 ? -13.865 -27.282 27.645 1.00 43.53 87 GLU A C 1
ATOM 675 O O . GLU A 1 87 ? -14.920 -27.498 28.234 1.00 43.53 87 GLU A O 1
ATOM 680 N N . GLY A 1 88 ? -13.590 -27.870 26.479 1.00 42.59 88 GLY A N 1
ATOM 681 C CA . GLY A 1 88 ? -14.423 -28.910 25.884 1.00 42.59 88 GLY A CA 1
ATOM 682 C C . GLY A 1 88 ? -13.747 -29.562 24.683 1.00 42.59 88 GLY A C 1
ATOM 683 O O . GLY A 1 88 ? -14.097 -29.263 23.552 1.00 42.59 88 GLY A O 1
ATOM 684 N N . ASP A 1 89 ? -12.734 -30.387 24.962 1.00 51.84 89 ASP A N 1
ATOM 685 C CA . ASP A 1 89 ? -12.271 -31.542 24.172 1.00 51.84 89 ASP A CA 1
ATOM 686 C C . ASP A 1 89 ? -12.335 -31.448 22.623 1.00 51.84 89 ASP A C 1
ATOM 688 O O . ASP A 1 89 ? -13.388 -31.603 22.009 1.00 51.84 89 ASP A O 1
ATOM 692 N N . GLY A 1 90 ? -11.181 -31.273 21.955 1.00 52.91 90 GLY A N 1
ATOM 693 C CA . GLY A 1 90 ? -11.114 -31.462 20.491 1.00 52.91 90 GLY A CA 1
ATOM 694 C C . GLY A 1 90 ? -9.970 -30.802 19.707 1.00 52.91 90 GLY A C 1
ATOM 695 O O . GLY A 1 90 ? -9.847 -31.026 18.501 1.00 52.91 90 GLY A O 1
ATOM 696 N N . VAL A 1 91 ? -9.092 -30.015 20.339 1.00 56.97 91 VAL A N 1
ATOM 697 C CA . VAL A 1 91 ? -8.084 -29.185 19.631 1.00 56.97 91 VAL A CA 1
ATOM 698 C C . VAL A 1 91 ? -7.020 -30.002 18.870 1.00 56.97 91 VAL A C 1
ATOM 700 O O . VAL A 1 91 ? -6.423 -29.512 17.908 1.00 56.97 91 VAL A O 1
ATOM 703 N N . VAL A 1 92 ? -6.831 -31.284 19.200 1.00 53.47 92 VAL A N 1
ATOM 704 C CA . VAL A 1 92 ? -5.828 -32.143 18.540 1.00 53.47 92 VAL A CA 1
ATOM 705 C C . VAL A 1 92 ? -6.177 -32.431 17.066 1.00 53.47 92 VAL A C 1
ATOM 707 O O . VAL A 1 92 ? -5.282 -32.679 16.263 1.00 53.47 92 VAL A O 1
ATOM 710 N N . GLY A 1 93 ? -7.448 -32.306 16.659 1.00 54.78 93 GLY A N 1
ATOM 711 C CA . GLY A 1 93 ? -7.862 -32.517 15.263 1.00 54.78 93 GLY A CA 1
ATOM 712 C C . GLY A 1 93 ? -7.535 -31.361 14.306 1.00 54.78 93 GLY A C 1
ATOM 713 O O . GLY A 1 93 ? -7.461 -31.567 13.092 1.00 54.78 93 GLY A O 1
ATOM 714 N N . SER A 1 94 ? -7.333 -30.145 14.827 1.00 57.41 94 SER A N 1
ATOM 715 C CA . SER A 1 94 ? -7.147 -28.940 14.002 1.00 57.41 94 SER A CA 1
ATOM 716 C C . SER A 1 94 ? -5.707 -28.800 13.495 1.00 57.41 94 SER A C 1
ATOM 718 O O . SER A 1 94 ? -5.471 -28.494 12.322 1.00 57.41 94 SER A O 1
ATOM 720 N N . LEU A 1 95 ? -4.729 -29.143 14.340 1.00 60.22 95 LEU A N 1
ATOM 721 C CA . LEU A 1 95 ? -3.306 -29.027 14.013 1.00 60.22 95 LEU A CA 1
ATOM 722 C C . LEU A 1 95 ? -2.892 -29.958 12.858 1.00 60.22 95 LEU A C 1
ATOM 724 O O . LEU A 1 95 ? -2.122 -29.553 11.991 1.00 60.22 95 LEU A O 1
ATOM 728 N N . THR A 1 96 ? -3.452 -31.170 12.756 1.00 54.69 96 THR A N 1
ATOM 729 C CA . THR A 1 96 ? -3.108 -32.118 11.675 1.00 54.69 96 THR A CA 1
ATOM 730 C C . THR A 1 96 ? -3.638 -31.683 10.299 1.00 54.69 96 THR A C 1
ATOM 732 O O . THR A 1 96 ? -3.062 -32.037 9.265 1.00 54.69 96 THR A O 1
ATOM 735 N N . ARG A 1 97 ? -4.697 -30.861 10.255 1.00 60.75 97 ARG A N 1
ATOM 736 C CA . ARG A 1 97 ? -5.275 -30.359 8.996 1.00 60.75 97 ARG A CA 1
ATOM 737 C C . ARG A 1 97 ? -4.459 -29.212 8.398 1.00 60.75 97 ARG A C 1
ATOM 739 O O . ARG A 1 97 ? -4.351 -29.132 7.178 1.00 60.75 97 ARG A O 1
ATOM 746 N N . PHE A 1 98 ? -3.839 -28.381 9.235 1.00 65.75 98 PHE A N 1
ATOM 747 C CA . PHE A 1 98 ? -3.038 -27.242 8.784 1.00 65.75 98 PHE A CA 1
ATOM 748 C C . PHE A 1 98 ? -1.716 -27.671 8.115 1.00 65.75 98 PHE A C 1
ATOM 750 O O . PHE A 1 98 ? -1.328 -27.106 7.097 1.00 65.75 98 PHE A O 1
ATOM 757 N N . PHE A 1 99 ? -1.057 -28.733 8.601 1.00 62.19 99 PHE A N 1
ATOM 758 C CA . PHE A 1 99 ? 0.247 -29.167 8.063 1.00 62.19 99 PHE A CA 1
ATOM 759 C C . PHE A 1 99 ? 0.185 -30.095 6.837 1.00 62.19 99 PHE A C 1
ATOM 761 O O . PHE A 1 99 ? 1.207 -30.317 6.188 1.00 62.19 99 PHE A O 1
ATOM 768 N N . SER A 1 100 ? -0.992 -30.605 6.465 1.00 59.03 100 SER A N 1
ATOM 769 C CA . SER A 1 100 ? -1.127 -31.527 5.322 1.00 59.03 100 SER A CA 1
ATOM 770 C C . SER A 1 100 ? -1.177 -30.820 3.954 1.00 59.03 100 SER A C 1
ATOM 772 O O . SER 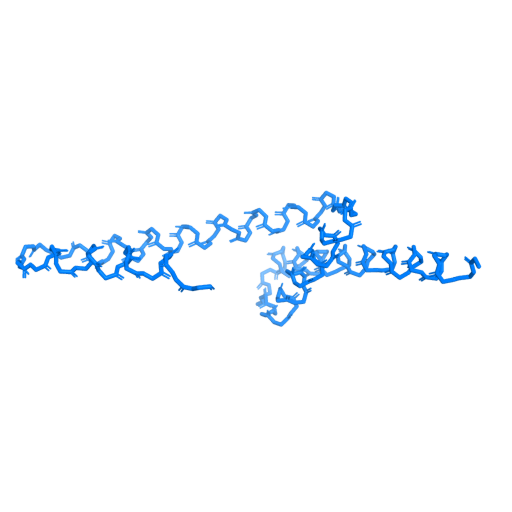A 1 100 ? -1.050 -31.478 2.925 1.00 59.03 100 SER A O 1
ATOM 774 N N . GLY A 1 101 ? -1.338 -29.490 3.919 1.00 62.09 101 GLY A N 1
ATOM 775 C CA . GLY A 1 101 ? -1.510 -28.718 2.678 1.00 62.09 101 GLY A CA 1
ATOM 776 C C . GLY A 1 101 ? -0.230 -28.181 2.025 1.00 62.09 101 GLY A C 1
ATOM 777 O O . GLY A 1 101 ? -0.302 -27.671 0.915 1.00 62.09 101 GLY A O 1
ATOM 778 N N . PHE A 1 102 ? 0.939 -28.281 2.671 1.00 62.00 102 PHE A N 1
ATOM 779 C CA . PHE A 1 102 ? 2.157 -27.591 2.208 1.00 62.00 102 PHE A CA 1
ATOM 780 C C . PHE A 1 102 ? 3.161 -28.482 1.445 1.00 62.00 102 PHE A C 1
ATOM 782 O O . PHE A 1 102 ? 4.266 -28.045 1.137 1.00 62.00 102 PHE A O 1
ATOM 789 N N . ARG A 1 103 ? 2.837 -29.750 1.135 1.00 56.75 103 ARG A N 1
ATOM 790 C CA . ARG A 1 103 ? 3.819 -30.676 0.526 1.00 56.75 103 ARG A CA 1
ATOM 791 C C . ARG A 1 103 ? 3.280 -31.569 -0.602 1.00 56.75 103 ARG A C 1
ATOM 793 O O . ARG A 1 103 ? 3.471 -32.780 -0.572 1.00 56.75 103 ARG A O 1
ATOM 800 N N . ARG A 1 104 ? 2.615 -30.977 -1.598 1.00 51.19 104 ARG A N 1
ATOM 801 C CA . ARG A 1 104 ? 2.403 -31.507 -2.972 1.00 51.19 104 ARG A CA 1
ATOM 802 C C . ARG A 1 104 ? 1.610 -30.438 -3.74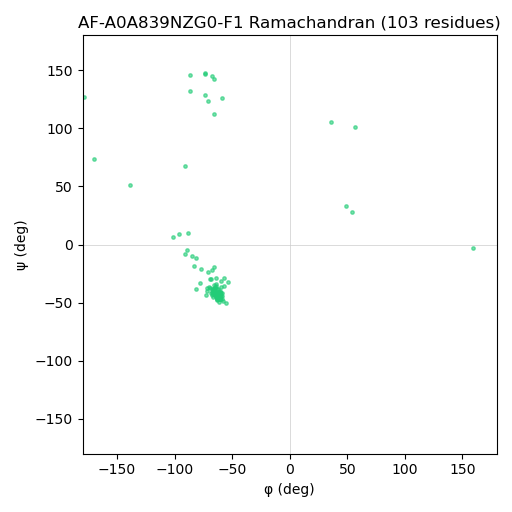1 1.00 51.19 104 ARG A C 1
ATOM 804 O O . ARG A 1 104 ? 0.579 -30.032 -3.227 1.00 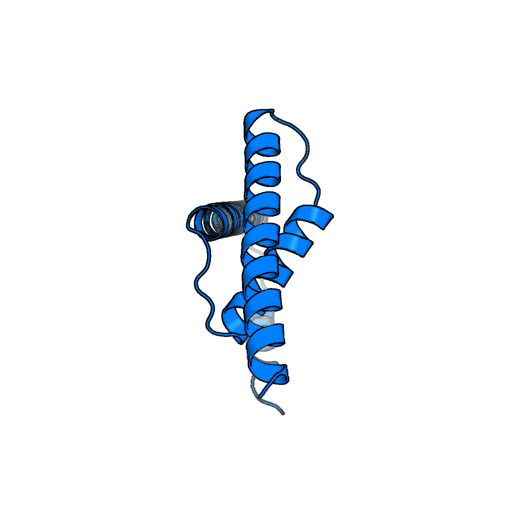51.19 104 ARG A O 1
ATOM 811 N N . SER A 1 105 ? 1.976 -29.925 -4.912 1.00 46.91 105 SER A N 1
ATOM 812 C CA . SER A 1 105 ? 2.910 -30.315 -5.971 1.00 46.91 105 SER A CA 1
ATOM 813 C C . SER A 1 105 ? 3.376 -29.064 -6.717 1.00 46.91 105 SER A C 1
ATOM 815 O O . SER A 1 105 ? 2.707 -28.021 -6.559 1.00 46.91 105 SER A O 1
#

Solvent-accessible surface area (backbone atoms only — not comparable to full-atom values): 6233 Å² total; per-residue (Å²): 120,68,68,62,57,58,48,52,52,50,52,54,49,46,52,50,51,27,39,54,43,31,50,53,52,49,51,24,60,76,67,74,40,86,72,56,66,67,58,52,50,50,32,52,55,42,50,50,56,32,52,78,67,75,42,82,75,54,72,60,36,52,50,50,52,51,54,50,55,50,51,52,53,52,53,51,52,55,50,56,63,70,67,65,66,86,86,81,88,66,74,77,66,56,63,64,62,67,69,69,69,81,80,78,134

Seq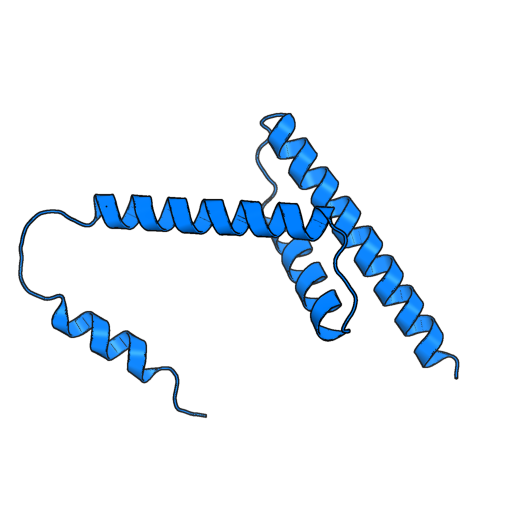uence (105 aa):
MEGASAQLEKIGELSRLATLAAERILEAQITDRPLSRDLFKALVCAAQLLEDHNAPWAPLVEQVLYEAGKRFREADAAREATDREPEGDGVVGSLTRFFSGFRRS